Protein AF-A0A7W9DK40-F1 (afdb_monomer_lite)

Foldseek 3Di:
DWDDKAAAAPVPPDDFFDFDFQQPQPLAWDDPPPDTHHPDPVSVVSSVVDAGDGHDHHQKIFTWRFQDADPVRDGSGTGTPGGIGNDQLVVLCVQQVVQPDDPNDRDHSVRSCCVHVPPDDDPPDDD

pLDDT: mean 72.58, std 15.1, range [31.12, 92.88]

Radius of gyration: 16.76 Å; chains: 1; bounding box: 41×34×49 Å

Secondary structure (DSSP, 8-state):
----EEEE-SSS-S-TTS---TTS-S---EE-SS-EE-S-HHHHHHHHH----PPPS-SEEEEEEE--B-TTS-B--EEE-S--BSSHHHHHHHHHHTT-EETTEE--HHHHHHHHTT----TT---

Structure (mmCIF, N/CA/C/O backbone):
data_AF-A0A7W9DK40-F1
#
_entry.id   AF-A0A7W9DK40-F1
#
loop_
_atom_site.group_PDB
_atom_site.id
_atom_site.type_symbol
_atom_site.label_atom_id
_atom_site.label_alt_id
_atom_site.label_comp_id
_atom_site.label_asym_id
_atom_site.label_entity_id
_atom_site.label_seq_id
_atom_site.pdbx_PDB_ins_code
_atom_site.Cartn_x
_atom_site.Cartn_y
_atom_site.Cartn_z
_atom_site.occupancy
_atom_site.B_iso_or_equiv
_atom_site.auth_seq_id
_atom_site.auth_comp_id
_atom_site.auth_asym_id
_atom_site.auth_atom_id
_atom_site.pdbx_PDB_model_num
ATOM 1 N N . MET A 1 1 ? 6.661 6.870 5.329 1.00 34.97 1 MET A N 1
ATOM 2 C CA . MET A 1 1 ? 5.698 7.968 5.581 1.00 34.97 1 MET A CA 1
ATOM 3 C C . MET A 1 1 ? 4.342 7.502 5.061 1.00 34.97 1 MET A C 1
ATOM 5 O O . MET A 1 1 ? 4.044 7.763 3.907 1.00 34.97 1 MET A O 1
ATOM 9 N N . ALA A 1 2 ? 3.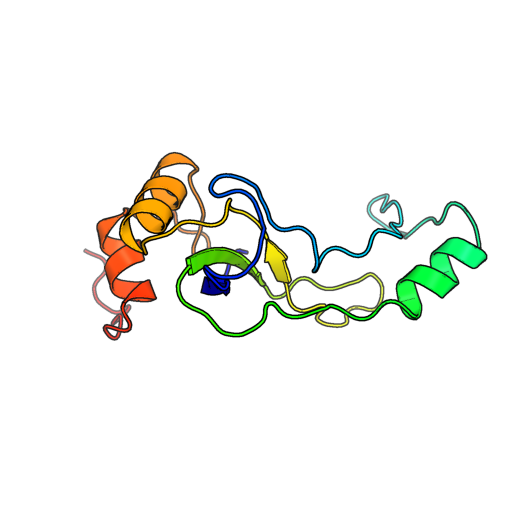505 6.811 5.840 1.00 35.19 2 ALA A N 1
ATOM 10 C CA . ALA A 1 2 ? 2.224 6.343 5.297 1.00 35.19 2 ALA A CA 1
ATOM 11 C C . ALA A 1 2 ? 1.151 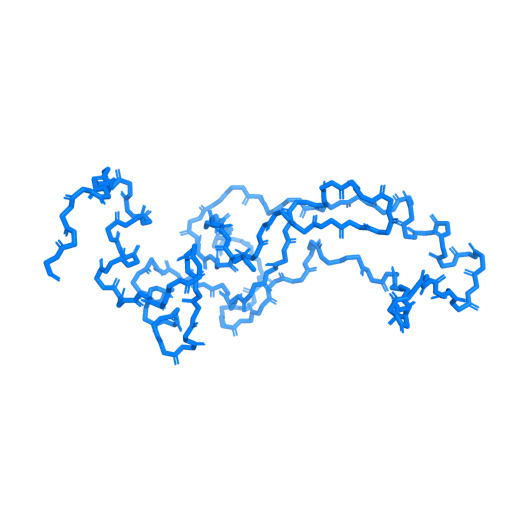7.436 5.413 1.00 35.19 2 ALA A C 1
ATOM 13 O O . ALA A 1 2 ? 0.921 7.959 6.504 1.00 35.19 2 ALA A O 1
ATOM 14 N N . ASN A 1 3 ? 0.495 7.814 4.308 1.00 49.59 3 ASN A N 1
ATOM 15 C CA . ASN A 1 3 ? -0.654 8.714 4.390 1.00 49.59 3 ASN A CA 1
ATOM 16 C C . ASN A 1 3 ? -1.823 8.212 3.518 1.00 49.59 3 ASN A C 1
ATOM 18 O O . ASN A 1 3 ? -1.660 7.837 2.373 1.00 49.59 3 ASN A O 1
ATOM 22 N N . PHE A 1 4 ? -3.033 8.316 4.057 1.00 57.00 4 PHE A N 1
ATOM 23 C CA . PHE A 1 4 ? -4.331 8.129 3.394 1.00 57.00 4 PHE A CA 1
ATOM 24 C C . PHE A 1 4 ? -4.818 6.703 3.068 1.00 57.00 4 PHE A C 1
ATOM 26 O O . PHE A 1 4 ? -4.097 5.759 2.766 1.00 57.00 4 PHE A O 1
ATOM 33 N N . LEU A 1 5 ? -6.143 6.600 3.190 1.00 53.00 5 LEU A N 1
ATOM 34 C CA . LEU A 1 5 ? -6.994 5.428 3.049 1.00 53.00 5 LEU A CA 1
ATOM 35 C C . LEU A 1 5 ? -7.610 5.418 1.651 1.00 53.00 5 LEU A C 1
ATOM 37 O O . LEU A 1 5 ? -8.298 6.377 1.289 1.00 53.00 5 LEU A O 1
ATOM 41 N N . PHE A 1 6 ? -7.459 4.319 0.917 1.00 56.53 6 PHE A N 1
ATOM 42 C CA . PHE A 1 6 ? -8.218 4.099 -0.311 1.00 56.53 6 PHE A CA 1
ATOM 43 C C . PHE A 1 6 ? -9.376 3.140 -0.051 1.00 56.53 6 PHE A C 1
ATOM 45 O O . PHE A 1 6 ? -9.251 2.140 0.660 1.00 56.53 6 PHE A O 1
ATOM 52 N N . LYS A 1 7 ? -10.531 3.474 -0.633 1.00 56.62 7 LYS A N 1
ATOM 53 C CA . LYS A 1 7 ? -11.684 2.580 -0.654 1.00 56.62 7 LYS A CA 1
ATOM 54 C C . LYS A 1 7 ? -11.513 1.580 -1.794 1.00 56.62 7 LYS A C 1
ATOM 56 O O . LYS A 1 7 ? -11.362 1.997 -2.939 1.00 56.62 7 LYS A O 1
ATOM 61 N N . VAL A 1 8 ? -11.547 0.289 -1.488 1.00 53.97 8 VAL A N 1
ATOM 62 C CA . VAL A 1 8 ? -11.430 -0.808 -2.463 1.00 53.97 8 VAL A CA 1
ATOM 63 C C . VAL A 1 8 ? -12.814 -1.433 -2.652 1.00 53.97 8 VAL A C 1
ATOM 65 O O . VAL A 1 8 ? -13.524 -1.580 -1.666 1.00 53.97 8 VAL A O 1
ATOM 68 N N . PRO A 1 9 ? -13.271 -1.801 -3.857 1.00 53.16 9 PRO A N 1
ATOM 69 C CA . PRO A 1 9 ? -14.615 -2.348 -4.011 1.00 53.16 9 PRO A CA 1
ATOM 70 C C . PRO A 1 9 ? -14.814 -3.698 -3.321 1.00 53.16 9 PRO A C 1
ATOM 72 O O . PRO A 1 9 ? -13.883 -4.485 -3.216 1.00 53.16 9 PRO A O 1
ATOM 75 N N . LEU A 1 10 ? -16.044 -3.980 -2.876 1.00 46.91 10 LEU A N 1
ATOM 76 C CA . LEU A 1 10 ? -16.441 -5.297 -2.351 1.00 46.91 10 LEU A CA 1
ATOM 77 C C . LEU A 1 10 ? -16.831 -6.279 -3.471 1.00 46.91 10 LEU A C 1
ATOM 79 O O . LEU A 1 10 ? -16.732 -7.487 -3.286 1.00 46.91 10 LEU A O 1
ATOM 83 N N . ASP A 1 11 ? -17.252 -5.777 -4.638 1.00 47.88 11 ASP A N 1
ATOM 84 C CA . ASP A 1 11 ? -17.441 -6.551 -5.876 1.00 47.88 11 ASP A CA 1
ATOM 85 C C . ASP A 1 11 ? -16.120 -6.787 -6.628 1.00 47.88 11 ASP A C 1
ATOM 87 O O . ASP A 1 11 ? -16.058 -7.555 -7.594 1.00 47.88 11 ASP A O 1
ATOM 91 N N . PHE A 1 12 ? -15.036 -6.183 -6.134 1.00 56.31 12 PHE A N 1
ATOM 92 C CA . PHE A 1 12 ? -13.685 -6.566 -6.480 1.00 56.31 12 PHE A CA 1
ATOM 93 C C . PHE A 1 12 ? -13.524 -8.029 -6.078 1.00 56.31 12 PHE A C 1
ATOM 95 O O . PHE A 1 12 ? -13.535 -8.371 -4.898 1.00 56.31 12 PHE A O 1
ATOM 102 N N . SER A 1 13 ? -13.425 -8.913 -7.071 1.00 56.62 13 SER A N 1
ATOM 103 C CA . SER A 1 13 ? -13.259 -10.357 -6.870 1.00 56.62 13 SER A CA 1
ATOM 104 C C . SER A 1 13 ? -11.844 -10.678 -6.372 1.00 56.62 13 SER A C 1
ATOM 106 O O . SER A 1 13 ? -11.131 -11.493 -6.954 1.00 56.62 13 SER A O 1
ATOM 108 N N . TRP A 1 14 ? -11.411 -9.992 -5.318 1.00 66.44 14 TRP A N 1
ATOM 109 C CA . TRP A 1 14 ? -10.144 -10.182 -4.647 1.00 66.44 14 TRP A CA 1
ATOM 110 C C . TRP A 1 14 ? -10.392 -10.745 -3.255 1.00 66.44 14 TRP A C 1
ATOM 112 O O . TRP A 1 14 ? -11.327 -10.319 -2.575 1.00 66.44 14 TRP A O 1
ATOM 122 N N . PRO A 1 15 ? -9.589 -11.718 -2.808 1.00 68.69 15 PRO A N 1
ATOM 123 C CA . PRO A 1 15 ? -9.835 -12.345 -1.523 1.00 68.69 15 PRO A CA 1
ATOM 124 C C . PRO A 1 15 ? -9.697 -11.332 -0.380 1.00 68.69 15 PRO A C 1
ATOM 126 O O . PRO A 1 15 ? -8.652 -10.695 -0.236 1.00 68.69 15 PRO A O 1
ATOM 129 N N . ILE A 1 16 ? -10.732 -11.228 0.458 1.00 72.38 16 ILE A N 1
ATOM 130 C CA . ILE A 1 16 ? -10.649 -10.510 1.736 1.00 72.38 16 ILE A CA 1
ATOM 131 C C . ILE A 1 16 ? -9.472 -11.070 2.539 1.00 72.38 16 ILE A C 1
ATOM 133 O O . ILE A 1 16 ? -9.245 -12.283 2.568 1.00 72.38 16 ILE A O 1
ATOM 137 N N . GLY A 1 17 ? -8.701 -10.180 3.161 1.00 72.06 17 GLY A N 1
ATOM 138 C CA . GLY A 1 17 ? -7.489 -10.568 3.880 1.00 72.06 17 GLY A CA 1
ATOM 139 C C . GLY A 1 17 ? -6.256 -10.775 2.992 1.00 72.06 17 GLY A C 1
ATOM 140 O O . GLY A 1 17 ? -5.212 -11.164 3.510 1.00 72.06 17 GLY A O 1
ATOM 141 N N . LYS A 1 18 ? -6.321 -10.472 1.687 1.00 78.00 18 LYS A N 1
ATOM 142 C CA . LYS A 1 18 ? -5.132 -10.339 0.830 1.00 78.00 18 LYS A CA 1
ATOM 143 C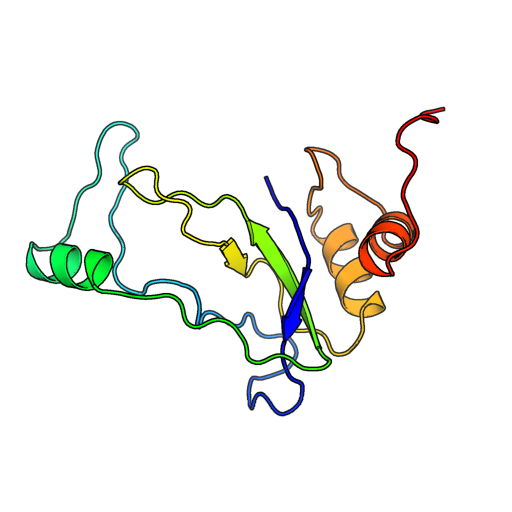 C . LYS A 1 18 ? -4.845 -8.885 0.474 1.00 78.00 18 LYS A C 1
ATOM 145 O O . LYS A 1 18 ? -5.763 -8.085 0.298 1.00 78.00 18 LYS A O 1
ATOM 150 N N . ILE A 1 19 ? -3.558 -8.573 0.332 1.00 78.12 19 ILE A N 1
ATOM 151 C CA . ILE A 1 19 ? -3.083 -7.301 -0.219 1.00 78.12 19 ILE A CA 1
ATOM 152 C C . ILE A 1 19 ? -3.468 -7.270 -1.694 1.00 78.12 19 ILE A C 1
ATOM 154 O O . ILE A 1 19 ? -3.270 -8.254 -2.409 1.00 78.12 19 ILE A O 1
ATOM 158 N N . TRP A 1 20 ? -4.083 -6.180 -2.141 1.00 75.06 20 TRP A N 1
ATOM 159 C CA . TRP A 1 20 ? -4.292 -5.952 -3.563 1.00 75.06 20 TRP A CA 1
ATOM 160 C C . TRP A 1 20 ? -3.101 -5.194 -4.144 1.00 75.06 20 TRP A C 1
ATOM 162 O O . TRP A 1 20 ? -2.892 -4.037 -3.806 1.00 75.06 20 TRP A O 1
ATOM 172 N N . GLU A 1 21 ? -2.346 -5.851 -5.024 1.00 69.38 21 GLU A N 1
ATOM 173 C CA . GLU A 1 21 ? -1.097 -5.339 -5.608 1.00 69.38 21 GLU A CA 1
ATOM 174 C C . GLU A 1 21 ? -1.290 -4.670 -6.977 1.00 69.38 21 GLU A C 1
ATOM 176 O O . GLU A 1 21 ? -0.313 -4.313 -7.619 1.00 69.38 21 GLU A O 1
ATOM 181 N N . GLY A 1 22 ? -2.525 -4.490 -7.469 1.00 64.75 22 GLY A N 1
ATOM 182 C CA . GLY A 1 22 ? -2.779 -3.998 -8.839 1.00 64.75 22 GLY A CA 1
ATOM 183 C C . GLY A 1 22 ? -2.240 -2.592 -9.149 1.00 64.75 22 GLY A C 1
ATOM 184 O O . GLY A 1 22 ? -2.295 -2.154 -10.297 1.00 64.75 22 GLY A O 1
ATOM 185 N N . HIS A 1 23 ? -1.706 -1.912 -8.136 1.00 69.25 23 HIS A N 1
ATOM 186 C CA . HIS A 1 23 ? -1.034 -0.619 -8.206 1.00 69.25 23 HIS A CA 1
ATOM 187 C C . HIS A 1 23 ? 0.500 -0.711 -8.064 1.00 69.25 23 HIS A C 1
ATOM 189 O O . HIS A 1 23 ? 1.191 0.301 -8.082 1.00 69.25 23 HIS A O 1
ATOM 195 N N . ILE A 1 24 ? 1.065 -1.911 -7.932 1.00 72.50 24 ILE A N 1
ATOM 196 C CA . ILE A 1 24 ? 2.512 -2.138 -7.892 1.00 72.50 24 ILE A CA 1
ATOM 197 C C . ILE A 1 24 ? 2.992 -2.395 -9.325 1.00 72.50 24 ILE A C 1
ATOM 199 O O . ILE A 1 24 ? 2.445 -3.254 -10.021 1.00 72.50 24 ILE A O 1
ATOM 203 N N . CYS A 1 25 ? 4.012 -1.660 -9.784 1.00 77.94 25 CYS A N 1
ATOM 204 C CA . CYS A 1 25 ? 4.639 -1.971 -11.070 1.00 77.94 25 CYS A CA 1
ATOM 205 C C . CYS A 1 25 ? 5.422 -3.277 -10.924 1.00 77.94 25 CYS A C 1
ATOM 207 O O . CYS A 1 25 ? 6.284 -3.376 -10.049 1.00 77.94 25 CYS A O 1
ATOM 209 N N . PRO A 1 26 ? 5.165 -4.277 -11.784 1.00 82.00 26 PRO A N 1
ATOM 210 C CA . PRO A 1 26 ? 5.878 -5.548 -11.731 1.00 82.00 26 PRO A CA 1
ATOM 211 C C . PRO A 1 26 ? 7.312 -5.445 -12.274 1.00 82.00 26 PRO A C 1
ATOM 213 O O . PRO A 1 26 ? 8.083 -6.392 -12.156 1.00 82.00 26 PRO A O 1
ATOM 216 N N . TYR A 1 27 ? 7.669 -4.322 -12.901 1.00 85.06 27 TYR A N 1
ATOM 217 C CA . TYR A 1 27 ? 8.979 -4.078 -13.492 1.00 85.06 27 TYR A CA 1
ATOM 218 C C . TYR A 1 27 ? 9.814 -3.264 -12.508 1.00 85.06 27 TYR A C 1
ATOM 220 O O . TYR A 1 27 ? 9.669 -2.050 -12.432 1.00 85.06 27 TYR A O 1
ATOM 228 N N . THR A 1 28 ? 10.660 -3.913 -11.717 1.00 82.25 28 THR A N 1
ATOM 229 C CA . THR A 1 28 ? 11.425 -3.244 -10.655 1.00 82.25 28 THR A CA 1
ATOM 230 C C . THR A 1 28 ? 12.872 -2.987 -11.058 1.00 82.25 28 THR A C 1
ATOM 232 O O . THR A 1 28 ? 13.466 -3.747 -11.822 1.00 82.25 28 THR A O 1
ATOM 235 N N . CYS A 1 29 ? 13.457 -1.943 -10.483 1.00 83.56 29 CYS A N 1
ATOM 236 C CA . CYS A 1 29 ? 14.897 -1.713 -10.452 1.00 83.56 29 CYS A CA 1
ATOM 237 C C . CYS A 1 29 ? 15.450 -1.977 -9.051 1.00 83.56 29 CYS A C 1
ATOM 239 O O . CYS A 1 29 ? 14.750 -1.805 -8.054 1.00 83.56 29 CYS A O 1
ATOM 241 N N . GLU A 1 30 ? 16.724 -2.333 -8.968 1.00 84.00 30 GLU A N 1
ATOM 242 C CA . GLU A 1 30 ? 17.457 -2.374 -7.704 1.00 84.00 30 GLU A CA 1
ATOM 243 C C . GLU A 1 30 ? 18.057 -0.992 -7.426 1.00 84.00 30 GLU A C 1
ATOM 245 O O . GLU A 1 30 ? 18.560 -0.344 -8.343 1.00 84.00 30 GLU A O 1
ATOM 250 N N . PHE A 1 31 ? 18.006 -0.531 -6.174 1.00 80.31 31 PHE A N 1
ATOM 251 C CA . PHE A 1 31 ? 18.645 0.714 -5.745 1.00 80.31 31 PHE A CA 1
ATOM 252 C C . PHE A 1 31 ? 19.751 0.404 -4.740 1.00 80.31 31 PHE A C 1
ATOM 254 O O . PHE A 1 31 ? 19.491 -0.183 -3.690 1.00 80.31 31 PHE A O 1
ATOM 261 N N . ASP A 1 32 ? 20.982 0.806 -5.047 1.00 82.12 32 ASP A N 1
ATOM 262 C CA . ASP A 1 32 ? 22.155 0.558 -4.196 1.00 82.12 32 ASP A CA 1
ATOM 263 C C . ASP A 1 32 ? 22.450 1.694 -3.197 1.00 82.12 32 ASP A C 1
ATOM 265 O O . ASP A 1 32 ? 23.419 1.621 -2.440 1.00 82.12 32 ASP A O 1
ATOM 269 N N . GLY A 1 33 ? 21.613 2.736 -3.171 1.00 76.81 33 GLY A N 1
ATOM 270 C CA . GLY A 1 33 ? 21.823 3.952 -2.381 1.00 76.81 33 GLY A CA 1
ATOM 271 C C . GLY A 1 33 ? 22.264 5.158 -3.213 1.00 76.81 33 GLY A C 1
ATOM 272 O O . GLY A 1 33 ? 22.080 6.293 -2.775 1.00 76.81 33 GLY A O 1
ATOM 273 N N . GLU A 1 34 ? 22.789 4.939 -4.420 1.00 77.62 34 GLU A N 1
ATOM 274 C CA . GLU A 1 34 ? 23.244 6.003 -5.321 1.00 77.62 34 GLU A CA 1
ATOM 275 C C . GLU A 1 34 ? 22.625 5.907 -6.719 1.00 77.62 34 GLU A C 1
ATOM 277 O O . GLU A 1 34 ? 22.453 6.931 -7.389 1.00 77.62 34 GLU A O 1
ATOM 282 N N . ARG A 1 35 ? 22.323 4.696 -7.198 1.00 80.06 35 ARG A N 1
ATOM 283 C CA . ARG A 1 35 ? 21.886 4.438 -8.573 1.00 80.06 35 ARG A CA 1
ATOM 284 C C . ARG A 1 35 ? 20.829 3.347 -8.639 1.00 80.06 35 ARG A C 1
ATOM 286 O O . ARG A 1 35 ? 20.811 2.418 -7.840 1.00 80.06 35 ARG A O 1
ATOM 293 N N . TYR A 1 36 ? 19.994 3.459 -9.668 1.00 82.00 36 TYR A N 1
ATOM 294 C CA . TYR A 1 36 ? 19.040 2.427 -10.049 1.00 82.00 36 TYR A CA 1
ATOM 295 C C . TYR A 1 36 ? 19.639 1.523 -11.130 1.00 82.00 36 TYR A C 1
ATOM 297 O O . TYR A 1 36 ? 20.039 2.003 -12.198 1.00 82.00 36 TYR A O 1
ATOM 305 N N . SER A 1 37 ? 19.694 0.220 -10.866 1.00 87.62 37 SER A N 1
ATOM 306 C CA . SER A 1 37 ? 20.092 -0.818 -11.818 1.00 87.62 37 SER A CA 1
ATOM 307 C C . SER A 1 37 ? 18.888 -1.618 -12.305 1.00 87.62 37 SER A C 1
ATOM 309 O O . SER A 1 37 ? 17.995 -1.972 -11.539 1.00 87.62 37 SER A O 1
ATOM 311 N N . TRP A 1 38 ? 18.885 -1.911 -13.604 1.00 90.00 38 TRP A N 1
ATOM 312 C CA . TRP A 1 38 ? 17.817 -2.626 -14.298 1.00 90.00 38 TRP A CA 1
ATOM 313 C C . TRP A 1 38 ? 18.363 -3.936 -14.858 1.00 90.00 38 TRP A C 1
ATOM 315 O O . TRP A 1 38 ? 19.493 -3.961 -15.347 1.00 90.00 38 TRP A O 1
ATOM 325 N N . GLU A 1 39 ? 17.557 -5.000 -14.836 1.00 91.50 39 GLU A N 1
ATOM 326 C CA . GLU A 1 39 ? 17.938 -6.289 -15.433 1.00 91.50 39 GLU A CA 1
ATOM 327 C C . GLU A 1 39 ? 18.187 -6.161 -16.946 1.00 91.50 39 GLU A C 1
ATOM 329 O O . GLU A 1 39 ? 19.106 -6.770 -17.493 1.00 91.50 39 GLU A O 1
ATOM 334 N N . SER A 1 40 ? 17.389 -5.333 -17.627 1.00 92.00 40 SER A N 1
ATOM 335 C CA . SER A 1 40 ? 17.538 -5.038 -19.050 1.00 92.00 40 SER A CA 1
ATOM 336 C C . SER A 1 40 ? 16.922 -3.686 -19.423 1.00 92.00 40 SER A C 1
ATOM 338 O O . SER A 1 40 ? 16.087 -3.138 -18.696 1.00 92.00 40 SER A O 1
ATOM 340 N N . ASP A 1 41 ? 17.296 -3.165 -20.596 1.00 91.94 41 ASP A N 1
ATOM 341 C CA . ASP A 1 41 ? 16.677 -1.961 -21.164 1.00 91.94 41 ASP A CA 1
ATOM 342 C C . ASP A 1 41 ? 15.174 -2.155 -21.433 1.00 91.94 41 ASP A C 1
ATOM 344 O O . ASP A 1 41 ? 14.401 -1.206 -21.322 1.00 91.94 41 ASP A O 1
ATOM 348 N N . GLU A 1 42 ? 14.740 -3.380 -21.742 1.00 92.88 42 GLU A N 1
ATOM 349 C CA . GLU A 1 42 ? 13.326 -3.707 -21.952 1.00 92.88 42 GLU A CA 1
ATOM 350 C C . GLU A 1 42 ? 12.516 -3.549 -20.659 1.00 92.88 42 GLU A C 1
ATOM 352 O O . GLU A 1 42 ? 11.480 -2.887 -20.668 1.00 92.88 42 GLU A O 1
ATOM 357 N N . ILE A 1 43 ? 13.013 -4.072 -19.532 1.00 88.50 43 ILE A N 1
ATOM 358 C CA . ILE A 1 43 ? 12.356 -3.922 -18.222 1.00 88.50 43 ILE A CA 1
ATOM 359 C C . ILE A 1 43 ? 12.276 -2.449 -17.826 1.00 88.50 43 ILE A C 1
ATOM 361 O O . ILE A 1 43 ? 11.233 -1.992 -17.362 1.00 88.50 43 ILE A O 1
ATOM 365 N N . LYS A 1 44 ? 13.338 -1.681 -18.082 1.00 89.12 44 LYS A N 1
ATOM 366 C CA . LYS A 1 44 ? 13.348 -0.233 -17.859 1.00 89.12 44 LYS A CA 1
ATOM 367 C C . LYS A 1 44 ? 12.281 0.486 -18.692 1.00 89.12 44 LYS A C 1
ATOM 369 O O . LYS A 1 44 ? 11.564 1.341 -18.178 1.00 89.12 44 LYS A O 1
ATOM 374 N N . MET A 1 45 ? 12.142 0.137 -19.972 1.00 89.00 45 MET A N 1
ATOM 375 C CA . MET A 1 45 ? 11.100 0.708 -20.834 1.00 89.00 45 MET A CA 1
ATOM 376 C C . MET A 1 45 ? 9.694 0.324 -20.366 1.00 89.00 45 MET A C 1
ATOM 378 O O . MET A 1 45 ? 8.811 1.179 -20.340 1.00 89.00 45 MET A O 1
ATOM 382 N N . LEU A 1 46 ? 9.486 -0.936 -19.977 1.00 89.19 46 LEU A N 1
ATOM 383 C CA . LEU A 1 46 ? 8.209 -1.420 -19.457 1.00 89.19 46 LEU A CA 1
ATOM 384 C C . LEU A 1 46 ? 7.838 -0.744 -18.133 1.00 89.19 46 LEU A C 1
ATOM 386 O O . LEU A 1 46 ? 6.677 -0.387 -17.961 1.00 89.19 46 LEU A O 1
ATOM 390 N N . HIS A 1 47 ? 8.807 -0.495 -17.247 1.00 86.75 47 HIS A N 1
ATOM 391 C CA . HIS A 1 47 ? 8.599 0.278 -16.024 1.00 86.75 47 HIS A CA 1
ATOM 392 C C . HIS A 1 47 ? 8.102 1.691 -16.333 1.00 86.75 47 HIS A C 1
ATOM 394 O O . HIS A 1 47 ? 7.060 2.100 -15.830 1.00 86.75 47 HIS A O 1
ATOM 400 N N . TYR A 1 48 ? 8.793 2.423 -17.212 1.00 84.19 48 TYR A N 1
ATOM 401 C CA . TYR A 1 48 ? 8.397 3.795 -17.544 1.00 84.19 48 TYR A CA 1
ATOM 402 C C . TYR A 1 48 ? 7.090 3.895 -18.334 1.00 84.19 48 TYR A C 1
ATOM 404 O O . TYR A 1 48 ? 6.439 4.938 -18.294 1.00 84.19 48 TYR A O 1
ATOM 412 N N . ALA A 1 49 ? 6.713 2.844 -19.065 1.00 86.88 49 ALA A N 1
ATOM 413 C CA . ALA A 1 49 ? 5.444 2.770 -19.782 1.00 86.88 49 ALA A CA 1
ATOM 414 C C . ALA A 1 49 ? 4.282 2.274 -18.904 1.00 86.88 49 ALA A C 1
ATOM 416 O O . ALA A 1 49 ? 3.118 2.400 -19.296 1.00 86.88 49 ALA A O 1
ATOM 417 N N . TRP A 1 50 ? 4.572 1.686 -17.742 1.00 84.25 50 TRP A N 1
ATOM 418 C CA . TRP A 1 50 ? 3.552 1.175 -16.841 1.00 84.25 50 TRP A CA 1
ATOM 419 C C . TRP A 1 50 ? 2.770 2.333 -16.218 1.00 84.25 50 TRP A C 1
ATOM 421 O O . TRP A 1 50 ? 3.324 3.364 -15.844 1.00 84.25 50 TRP A O 1
ATOM 431 N N . THR A 1 51 ? 1.453 2.173 -16.127 1.00 76.38 51 THR A N 1
ATOM 432 C CA . THR A 1 51 ? 0.562 3.171 -15.532 1.00 76.38 51 THR A CA 1
ATOM 433 C C . THR A 1 51 ? -0.235 2.516 -14.411 1.00 76.38 51 THR A C 1
ATOM 435 O O . THR A 1 51 ? -0.811 1.447 -14.646 1.00 76.38 51 THR A O 1
ATOM 438 N N . PRO A 1 52 ? -0.319 3.141 -13.223 1.00 72.00 52 PRO A N 1
ATOM 439 C CA . PRO A 1 52 ? -1.061 2.570 -12.116 1.00 72.00 52 PRO A CA 1
ATOM 440 C C . PRO A 1 52 ? -2.539 2.458 -12.427 1.00 72.00 52 PRO A C 1
ATOM 442 O O . PRO A 1 52 ? -3.189 3.399 -12.889 1.00 72.00 52 PRO A O 1
ATOM 445 N N . VAL A 1 53 ? -3.083 1.285 -12.120 1.00 72.69 53 VAL A N 1
ATOM 446 C CA . VAL A 1 53 ? -4.521 1.078 -12.100 1.00 72.69 53 VAL A CA 1
ATOM 447 C C . VAL A 1 53 ? -4.999 1.476 -10.712 1.00 72.69 53 VAL A C 1
ATOM 449 O O . VAL A 1 53 ? -4.640 0.861 -9.710 1.00 72.69 53 VAL A O 1
ATOM 452 N N . ASN A 1 54 ? -5.793 2.542 -10.643 1.00 64.62 54 ASN A N 1
ATOM 453 C CA . ASN A 1 54 ? -6.477 2.895 -9.406 1.00 64.62 54 ASN A CA 1
ATOM 454 C C . ASN A 1 54 ? -7.560 1.853 -9.100 1.00 64.62 54 ASN A C 1
ATOM 456 O O . ASN A 1 54 ? -8.198 1.349 -10.033 1.00 64.62 54 ASN A O 1
ATOM 460 N N . PRO A 1 55 ? -7.806 1.542 -7.815 1.00 63.38 55 PRO A N 1
ATOM 461 C CA . PRO A 1 55 ? -8.942 0.709 -7.467 1.00 63.38 55 PRO A CA 1
ATOM 462 C C . PRO A 1 55 ? -10.208 1.419 -7.947 1.00 63.38 55 PRO A C 1
ATOM 464 O O . PRO A 1 55 ? -10.321 2.646 -7.864 1.00 63.38 55 PRO A O 1
ATOM 467 N N . SER A 1 56 ? -11.172 0.657 -8.467 1.00 58.16 56 SER A N 1
ATOM 468 C CA . SER A 1 56 ? -12.499 1.231 -8.707 1.00 58.16 56 SER A CA 1
ATOM 469 C C . SER A 1 56 ? -13.066 1.752 -7.374 1.00 58.16 56 SER A C 1
ATOM 471 O O . SER A 1 56 ? -12.744 1.203 -6.320 1.00 58.16 56 SER A O 1
ATOM 473 N N . PRO A 1 57 ? -13.884 2.813 -7.358 1.00 53.56 57 PRO A N 1
ATOM 474 C CA . PRO A 1 57 ? -14.510 3.255 -6.118 1.00 53.56 57 PRO A CA 1
ATOM 475 C C . PRO A 1 57 ? -15.485 2.182 -5.607 1.00 53.56 57 PRO A C 1
ATOM 477 O O . PRO A 1 57 ? -16.384 1.775 -6.338 1.00 53.56 57 PRO A O 1
ATOM 480 N N . GLY A 1 58 ? -15.342 1.754 -4.348 1.00 58.34 58 GLY A N 1
ATOM 481 C CA . GLY A 1 58 ? -16.331 0.896 -3.684 1.00 58.34 58 GLY A CA 1
ATOM 482 C C . GLY A 1 58 ? -16.268 0.939 -2.150 1.00 58.34 58 GLY A C 1
ATOM 483 O O . GLY A 1 58 ? -15.964 1.995 -1.599 1.00 58.34 58 GLY A O 1
ATOM 484 N N . GLU A 1 59 ? -16.650 -0.141 -1.456 1.00 65.81 59 GLU A N 1
ATOM 485 C CA . GLU A 1 59 ? -17.027 -0.095 -0.022 1.00 65.81 59 GLU A CA 1
ATOM 486 C C . GLU A 1 59 ? -16.014 -0.676 0.986 1.00 65.81 59 GLU A C 1
ATOM 488 O O . GLU A 1 59 ? -16.150 -0.429 2.181 1.00 65.81 59 GLU A O 1
ATOM 493 N N . GLY A 1 60 ? -15.009 -1.427 0.544 1.00 74.56 60 GLY A N 1
ATOM 494 C CA . GLY A 1 60 ? -13.922 -1.953 1.374 1.00 74.56 60 GLY A CA 1
ATOM 495 C C . GLY A 1 60 ? -12.824 -0.926 1.671 1.00 74.56 60 GLY A C 1
ATOM 496 O O . GLY A 1 60 ? -12.793 0.170 1.110 1.00 74.56 60 GLY A O 1
ATOM 497 N N . PHE A 1 61 ? -11.901 -1.286 2.562 1.00 77.88 61 PHE A N 1
ATOM 498 C CA . PHE A 1 61 ? -10.905 -0.389 3.152 1.00 77.88 61 PHE A CA 1
ATOM 499 C C . PHE A 1 61 ? -9.499 -0.984 3.056 1.00 77.88 61 PHE A C 1
ATOM 501 O O . PHE A 1 61 ? -9.298 -2.149 3.393 1.00 77.88 61 PHE A O 1
ATOM 508 N N . GLN A 1 62 ? -8.519 -0.184 2.636 1.00 81.12 62 GLN A N 1
ATOM 509 C CA . GLN A 1 62 ? -7.109 -0.578 2.597 1.00 81.12 62 GLN A CA 1
ATOM 510 C C . GLN A 1 62 ? -6.218 0.612 2.978 1.00 81.12 62 GLN A C 1
ATOM 512 O O . GLN A 1 62 ? -6.452 1.730 2.510 1.00 81.12 62 GLN A O 1
ATOM 517 N N . ALA A 1 63 ? -5.200 0.387 3.813 1.00 78.75 63 ALA A N 1
ATOM 518 C CA . ALA A 1 63 ? -4.168 1.379 4.114 1.00 78.75 63 ALA A CA 1
ATOM 519 C C . ALA A 1 63 ? -3.078 1.373 3.043 1.00 78.75 63 ALA A C 1
ATOM 521 O O . ALA A 1 63 ? -2.678 0.314 2.552 1.00 78.75 63 ALA A O 1
ATOM 522 N N . TRP A 1 64 ? -2.636 2.575 2.685 1.00 77.75 64 TRP A N 1
ATOM 523 C CA . TRP A 1 64 ? -1.636 2.801 1.656 1.00 77.75 64 TRP A CA 1
ATOM 524 C C . TRP A 1 64 ? -0.549 3.733 2.184 1.00 77.75 64 TRP A C 1
ATOM 526 O O . TRP A 1 64 ? -0.821 4.695 2.906 1.00 77.75 64 TRP A O 1
ATOM 536 N N . GLU A 1 65 ? 0.691 3.466 1.799 1.00 74.44 65 GLU A N 1
ATOM 537 C CA . GLU A 1 65 ? 1.719 4.493 1.784 1.00 74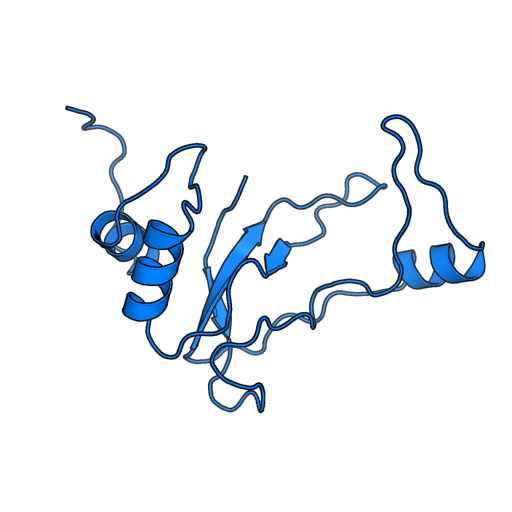.44 65 GLU A CA 1
ATOM 538 C C . GLU A 1 65 ? 1.461 5.402 0.581 1.00 74.44 65 GLU A C 1
ATOM 540 O O . GLU A 1 65 ? 1.154 4.908 -0.493 1.00 74.44 65 GLU A O 1
ATOM 545 N N . ILE A 1 66 ? 1.559 6.722 0.734 1.00 68.56 66 ILE A N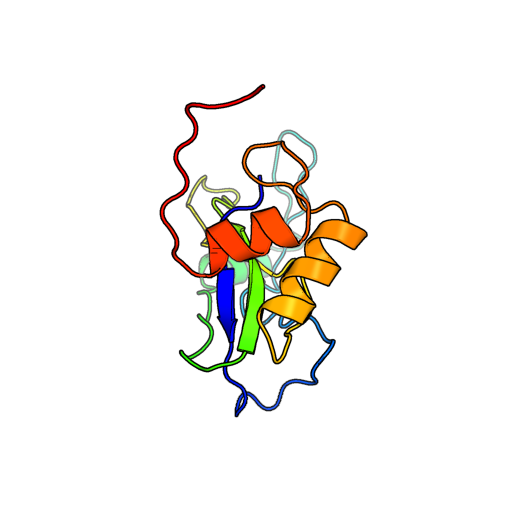 1
ATOM 546 C CA . ILE A 1 66 ? 1.489 7.658 -0.402 1.00 68.56 66 ILE A CA 1
ATOM 547 C C . ILE A 1 66 ? 2.739 8.514 -0.427 1.00 68.56 66 ILE A C 1
ATOM 549 O O . ILE A 1 66 ? 3.532 8.486 0.513 1.00 68.56 66 ILE A O 1
ATOM 553 N N . ASN A 1 67 ? 2.846 9.376 -1.440 1.00 65.88 67 ASN A N 1
ATOM 554 C CA . ASN A 1 67 ? 4.064 10.149 -1.685 1.00 65.88 67 ASN A CA 1
ATOM 555 C C . ASN A 1 67 ? 5.246 9.199 -1.869 1.00 65.88 67 ASN A C 1
ATOM 557 O O . ASN A 1 67 ? 6.364 9.451 -1.428 1.00 65.88 67 ASN A O 1
ATOM 561 N N . VAL A 1 68 ? 4.940 8.081 -2.514 1.00 67.81 68 VAL A N 1
ATOM 562 C CA . VAL A 1 68 ? 5.915 7.183 -3.084 1.00 67.81 68 VAL A CA 1
ATOM 563 C C . VAL A 1 68 ? 6.429 7.871 -4.333 1.00 67.81 68 VAL A C 1
ATOM 565 O O . VAL A 1 68 ? 5.639 8.243 -5.199 1.00 67.81 68 VAL A O 1
ATOM 568 N N . PHE A 1 69 ? 7.739 8.050 -4.416 1.00 71.94 69 PHE A N 1
ATOM 569 C CA . PHE A 1 69 ? 8.385 8.606 -5.594 1.00 71.94 69 PHE A CA 1
ATOM 570 C C . PHE A 1 69 ? 9.152 7.505 -6.313 1.00 71.94 69 PHE A C 1
ATOM 572 O O . PHE A 1 69 ? 9.749 6.643 -5.665 1.00 71.94 69 PHE A O 1
ATOM 579 N N . ASP A 1 70 ? 9.114 7.526 -7.638 1.00 71.44 70 ASP A N 1
ATOM 580 C CA . ASP A 1 70 ? 9.928 6.635 -8.457 1.00 71.44 70 ASP A CA 1
ATOM 581 C C . ASP A 1 70 ? 11.373 7.154 -8.611 1.00 71.44 70 ASP A C 1
ATOM 583 O O . ASP A 1 70 ? 11.769 8.176 -8.038 1.00 71.44 70 ASP A O 1
ATOM 587 N N . ASP A 1 71 ? 12.178 6.454 -9.412 1.00 71.75 71 ASP A N 1
ATOM 588 C CA . ASP A 1 71 ? 13.562 6.823 -9.723 1.00 71.75 71 ASP A CA 1
ATOM 589 C C . ASP A 1 71 ? 13.707 8.171 -10.446 1.00 71.75 71 ASP A C 1
ATOM 591 O O . ASP A 1 71 ? 14.798 8.749 -10.471 1.00 71.75 71 ASP A O 1
ATOM 595 N N . ARG A 1 72 ? 12.615 8.701 -11.003 1.00 72.44 72 ARG A N 1
ATOM 596 C CA . ARG A 1 72 ? 12.545 10.007 -11.670 1.00 72.44 72 ARG A CA 1
ATOM 597 C C . ARG A 1 72 ? 12.169 11.128 -10.700 1.00 72.44 72 ARG A C 1
ATOM 599 O O . ARG A 1 72 ? 12.215 12.298 -11.080 1.00 72.44 72 ARG A O 1
ATOM 606 N N . GLY A 1 73 ? 11.830 10.794 -9.453 1.00 72.69 73 GLY A N 1
ATOM 607 C CA . GLY A 1 73 ? 11.292 11.738 -8.479 1.00 72.69 73 GLY A CA 1
ATOM 608 C C . GLY A 1 73 ? 9.845 12.136 -8.780 1.00 72.69 73 GLY A C 1
ATOM 609 O O . GLY A 1 73 ? 9.379 13.160 -8.278 1.00 72.69 73 GLY A O 1
ATOM 610 N N . GLU A 1 74 ? 9.131 11.361 -9.599 1.00 70.94 74 GLU A N 1
ATOM 611 C CA . GLU A 1 74 ? 7.713 11.569 -9.872 1.00 70.94 74 GLU A CA 1
ATOM 612 C C . GLU A 1 74 ? 6.880 10.856 -8.806 1.00 70.94 74 GLU A C 1
ATOM 614 O O . GLU A 1 74 ? 7.179 9.729 -8.415 1.00 70.94 74 GLU A O 1
ATOM 619 N N . ASN A 1 75 ? 5.836 11.525 -8.303 1.00 66.12 75 ASN A N 1
ATOM 620 C CA . ASN A 1 75 ? 4.927 10.901 -7.347 1.00 66.12 75 ASN A CA 1
ATOM 621 C C . ASN A 1 75 ? 4.124 9.820 -8.070 1.00 66.12 75 ASN A C 1
ATOM 623 O O . ASN A 1 75 ? 3.301 10.103 -8.940 1.00 66.12 75 ASN A O 1
ATOM 627 N N . TYR A 1 76 ? 4.381 8.590 -7.669 1.00 64.69 76 TYR A N 1
ATOM 628 C CA . TYR A 1 76 ? 3.848 7.377 -8.247 1.00 64.69 76 TYR A CA 1
ATOM 629 C C . TYR A 1 76 ? 2.466 7.004 -7.667 1.00 64.69 76 TYR A C 1
ATOM 631 O O . TYR A 1 76 ? 1.832 6.052 -8.111 1.00 64.69 76 TYR A O 1
ATOM 639 N N . GLY A 1 77 ? 1.952 7.786 -6.710 1.00 65.81 77 GLY A N 1
ATOM 640 C CA . GLY A 1 77 ? 0.650 7.590 -6.074 1.00 65.81 77 GLY A CA 1
ATOM 641 C C . GLY A 1 77 ? 0.805 7.005 -4.675 1.00 65.81 77 GLY A C 1
ATOM 642 O O . GLY A 1 77 ? 0.788 7.758 -3.696 1.00 65.81 77 GLY A O 1
ATOM 643 N N . GLY A 1 78 ? 0.979 5.683 -4.573 1.00 70.94 78 GLY A N 1
ATOM 644 C CA . GLY A 1 78 ? 1.156 4.995 -3.293 1.00 70.94 78 GLY A CA 1
ATOM 645 C C . GLY A 1 78 ? 1.393 3.480 -3.371 1.00 70.94 78 GLY A C 1
ATOM 646 O O . GLY A 1 78 ? 1.265 2.895 -4.438 1.00 70.94 78 GLY A O 1
ATOM 647 N N . TYR A 1 79 ? 1.713 2.835 -2.243 1.00 74.12 79 TYR A N 1
ATOM 648 C CA . TYR A 1 79 ? 1.834 1.378 -2.115 1.00 74.12 79 TYR A CA 1
ATOM 649 C C . TYR A 1 79 ? 0.792 0.809 -1.146 1.00 74.12 79 TYR A C 1
ATOM 651 O O . TYR A 1 79 ? 0.583 1.376 -0.075 1.00 74.12 79 TYR A O 1
ATOM 659 N N . PRO A 1 80 ? 0.131 -0.308 -1.490 1.00 79.88 80 PRO A N 1
ATOM 660 C CA . PRO A 1 80 ? -0.797 -0.976 -0.590 1.00 79.88 80 PRO A CA 1
ATOM 661 C C . PRO A 1 80 ? -0.034 -1.636 0.567 1.00 79.88 80 PRO A C 1
ATOM 663 O O . PRO A 1 80 ? 0.732 -2.572 0.359 1.00 79.88 80 PRO A O 1
ATOM 666 N N . GLU A 1 81 ? -0.291 -1.187 1.792 1.00 80.69 81 GLU A N 1
ATOM 667 C CA . GLU A 1 81 ? 0.386 -1.680 3.003 1.00 80.69 81 GLU A CA 1
ATOM 668 C C . GLU A 1 81 ? -0.422 -2.771 3.710 1.00 80.69 81 GLU A C 1
ATOM 670 O O . GLU A 1 81 ? 0.130 -3.681 4.327 1.00 80.69 81 GLU A O 1
ATOM 675 N N . SER A 1 82 ? -1.753 -2.695 3.621 1.00 81.88 82 SER A N 1
ATOM 676 C CA . SER A 1 82 ? -2.642 -3.621 4.316 1.00 81.88 82 SER A CA 1
ATOM 677 C C . SER A 1 82 ? -3.396 -4.554 3.367 1.00 81.88 82 SER A C 1
ATOM 679 O O . SER A 1 82 ? -3.582 -4.257 2.180 1.00 81.88 82 SER A O 1
ATOM 681 N N . PRO A 1 83 ? -3.935 -5.665 3.895 1.00 85.12 83 PRO A N 1
ATOM 682 C CA . PRO A 1 83 ? -5.028 -6.376 3.254 1.00 85.12 83 PRO A CA 1
ATOM 683 C C . PRO A 1 83 ? -6.248 -5.482 3.015 1.00 85.12 83 PRO A C 1
ATOM 685 O O . PRO A 1 83 ? -6.405 -4.436 3.651 1.00 85.12 83 PRO A O 1
ATOM 688 N N . VAL A 1 84 ? -7.137 -5.926 2.127 1.00 84.38 84 VAL A N 1
ATOM 689 C CA . VAL A 1 84 ? -8.463 -5.320 1.969 1.00 84.38 84 VAL A CA 1
ATOM 690 C C . VAL A 1 84 ? -9.389 -5.813 3.082 1.00 84.38 84 VAL A C 1
ATOM 692 O O . VAL A 1 84 ? -9.557 -7.024 3.268 1.00 84.38 84 VAL A O 1
ATOM 695 N N . PHE A 1 85 ? -10.008 -4.868 3.787 1.00 84.00 85 PHE A N 1
ATOM 696 C CA . PHE A 1 85 ? -10.967 -5.101 4.863 1.00 84.00 85 PHE A CA 1
ATOM 697 C C . PHE A 1 85 ? -12.381 -4.700 4.458 1.00 84.00 85 PHE A C 1
ATOM 699 O O . PHE A 1 85 ? -12.586 -3.808 3.636 1.00 84.00 85 PHE A O 1
ATOM 706 N N . SER A 1 86 ? -13.367 -5.353 5.067 1.00 82.31 86 SER A N 1
ATOM 707 C CA . SER A 1 86 ? -14.781 -5.088 4.798 1.00 82.31 86 SER A CA 1
ATOM 708 C C . SER A 1 86 ? -15.319 -3.906 5.605 1.00 82.31 86 SER A C 1
ATOM 710 O O . SER A 1 86 ? -16.302 -3.280 5.215 1.00 82.31 86 SER A O 1
ATOM 712 N N . THR A 1 87 ? -14.657 -3.568 6.716 1.00 84.44 87 THR A N 1
ATOM 713 C CA . THR A 1 87 ? -15.034 -2.449 7.582 1.00 84.44 87 THR A CA 1
ATOM 714 C C . THR A 1 87 ? -13.839 -1.568 7.932 1.00 84.44 87 THR A C 1
ATOM 716 O O . THR A 1 87 ? -12.698 -2.024 8.009 1.00 84.44 87 THR A O 1
ATOM 719 N N . LEU A 1 88 ? -14.113 -0.291 8.217 1.00 83.25 88 LEU A N 1
ATOM 720 C CA . LEU A 1 88 ? -13.088 0.640 8.686 1.00 83.25 88 LEU A CA 1
ATOM 721 C C . LEU A 1 88 ? -12.483 0.199 10.030 1.00 83.25 88 LEU A C 1
ATOM 723 O O . LEU A 1 88 ? -11.298 0.392 10.272 1.00 83.25 88 LEU A O 1
ATOM 727 N N . THR A 1 89 ? -13.289 -0.423 10.891 1.00 87.94 89 THR A N 1
ATOM 728 C CA . THR A 1 89 ? -12.853 -0.909 12.205 1.00 87.94 89 THR A CA 1
ATOM 729 C C . THR A 1 89 ? -11.783 -1.987 12.096 1.00 87.94 89 THR A C 1
ATOM 731 O O . THR A 1 89 ? -10.783 -1.893 12.803 1.00 87.94 89 THR A O 1
ATOM 734 N N . GLU A 1 90 ? -11.963 -2.957 11.195 1.00 88.00 90 GLU A N 1
ATOM 735 C CA . GLU A 1 90 ? -10.971 -4.009 10.935 1.00 88.00 90 GLU A CA 1
ATOM 736 C C . GLU A 1 90 ? -9.642 -3.416 10.454 1.00 88.00 90 GLU A C 1
ATOM 738 O O . GLU A 1 90 ? -8.576 -3.823 10.913 1.00 88.00 90 GLU A O 1
ATOM 743 N N . LEU A 1 91 ? -9.697 -2.401 9.585 1.00 86.94 91 LEU A N 1
ATOM 744 C CA . LEU A 1 91 ? -8.492 -1.707 9.148 1.00 86.94 91 LEU A CA 1
ATOM 745 C C . LEU A 1 91 ? -7.798 -0.982 10.310 1.00 86.94 91 LEU A C 1
ATOM 747 O O . LEU A 1 91 ? -6.586 -1.089 10.458 1.00 86.94 91 LEU A O 1
ATOM 751 N N . CYS A 1 92 ? -8.540 -0.245 11.139 1.00 87.56 92 CYS A N 1
ATOM 752 C CA . CYS A 1 92 ? -7.955 0.492 12.260 1.00 87.56 92 CYS A CA 1
ATOM 753 C C . CYS A 1 92 ? -7.323 -0.437 13.308 1.00 87.5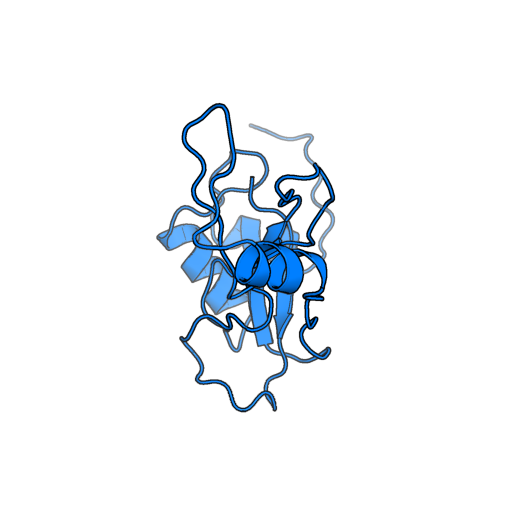6 92 CYS A C 1
ATOM 755 O O . CYS A 1 92 ? -6.264 -0.111 13.839 1.00 87.56 92 CYS A O 1
ATOM 757 N N . GLU A 1 93 ? -7.937 -1.594 13.574 1.00 89.81 93 GLU A N 1
ATOM 758 C CA . GLU A 1 93 ? -7.352 -2.648 14.416 1.00 89.81 93 GLU A CA 1
ATOM 759 C C . GLU A 1 93 ? -6.051 -3.184 13.819 1.00 89.81 93 GLU A C 1
ATOM 761 O O . GLU A 1 93 ? -5.059 -3.347 14.530 1.00 89.81 93 GLU A O 1
ATOM 766 N N . TRP A 1 94 ? -6.035 -3.423 12.506 1.00 89.25 94 TRP A N 1
ATOM 767 C CA . TRP A 1 94 ? -4.838 -3.882 11.817 1.00 89.25 94 TRP A CA 1
ATOM 768 C C . TRP A 1 94 ? -3.709 -2.849 11.891 1.00 89.25 94 TRP A C 1
ATOM 770 O O . TRP A 1 94 ? -2.578 -3.222 12.204 1.00 89.25 94 TRP A O 1
ATOM 780 N N . CYS A 1 95 ? -4.013 -1.566 11.669 1.00 85.94 95 CYS A N 1
ATOM 781 C CA . CYS A 1 95 ? -3.033 -0.482 11.721 1.00 85.94 95 CYS A CA 1
ATOM 782 C C . CYS A 1 95 ? -2.387 -0.336 13.105 1.00 85.94 95 CYS A C 1
ATOM 784 O O . CYS A 1 95 ? -1.170 -0.179 13.187 1.00 85.94 95 CYS A O 1
ATOM 786 N N . GLU A 1 96 ? -3.177 -0.405 14.181 1.00 87.94 96 GLU A N 1
ATOM 787 C CA . GLU A 1 96 ? -2.657 -0.370 15.554 1.00 87.94 96 GLU A CA 1
ATOM 788 C C . GLU A 1 96 ? -1.766 -1.585 15.840 1.00 87.94 96 GLU A C 1
ATOM 790 O O . GLU A 1 96 ? -0.644 -1.434 16.322 1.00 87.94 96 GLU A O 1
ATOM 795 N N . LEU A 1 97 ? -2.229 -2.788 15.483 1.00 88.50 97 LEU A N 1
ATOM 796 C CA . LEU A 1 97 ? -1.498 -4.031 15.731 1.00 88.50 97 LEU A CA 1
ATOM 797 C C . LEU A 1 97 ? -0.153 -4.092 14.990 1.00 88.50 97 LEU A C 1
ATOM 799 O O . LEU A 1 97 ? 0.816 -4.626 15.528 1.00 88.50 97 LEU A O 1
ATOM 803 N N . HIS A 1 98 ? -0.092 -3.564 13.766 1.00 85.06 98 HIS A N 1
ATOM 804 C CA . HIS A 1 98 ? 1.104 -3.605 12.915 1.00 85.06 98 HIS A CA 1
ATOM 805 C C . HIS A 1 98 ? 1.965 -2.341 13.031 1.00 85.06 98 HIS A C 1
ATOM 807 O O . HIS A 1 98 ? 2.982 -2.227 12.351 1.00 85.06 98 HIS A O 1
ATOM 813 N N . GLY A 1 99 ? 1.591 -1.403 13.908 1.00 83.12 99 GLY A N 1
ATOM 814 C CA . GLY A 1 99 ? 2.375 -0.201 14.171 1.00 83.12 99 GLY A CA 1
ATOM 815 C C . GLY A 1 99 ? 2.472 0.743 12.973 1.00 83.12 99 GLY A C 1
ATOM 816 O O . GLY A 1 99 ? 3.484 1.432 12.835 1.00 83.12 99 GLY A O 1
ATOM 817 N N . VAL A 1 100 ? 1.442 0.777 12.121 1.00 80.00 100 VAL A N 1
ATOM 818 C CA . VAL A 1 100 ? 1.355 1.707 10.988 1.00 80.00 100 VAL A CA 1
ATOM 819 C C . VAL A 1 100 ? 1.426 3.135 11.521 1.00 80.00 100 VAL A C 1
ATOM 821 O O . VAL A 1 100 ? 0.731 3.491 12.479 1.00 80.00 100 VAL A O 1
ATOM 824 N N . THR A 1 101 ? 2.275 3.958 10.909 1.00 74.62 101 THR A N 1
ATOM 825 C CA . THR A 1 101 ? 2.512 5.331 11.356 1.00 74.62 101 THR A CA 1
ATOM 826 C C . THR A 1 101 ? 1.747 6.342 10.514 1.00 74.62 101 THR A C 1
ATOM 828 O O . THR A 1 101 ? 1.581 6.186 9.308 1.00 74.62 101 THR A O 1
ATOM 831 N N . TYR A 1 102 ? 1.311 7.415 11.163 1.00 72.69 102 TYR A N 1
ATOM 832 C CA . TYR A 1 102 ? 0.781 8.619 10.537 1.00 72.69 102 TYR A CA 1
ATOM 833 C C . TYR A 1 102 ? 1.633 9.800 10.997 1.00 72.69 102 TYR A C 1
ATOM 835 O O . TYR A 1 102 ? 1.755 10.020 12.202 1.00 72.69 102 TYR A O 1
ATOM 843 N N . MET A 1 103 ? 2.242 10.541 10.063 1.00 69.25 103 MET A N 1
ATOM 844 C CA . MET A 1 103 ? 3.185 11.632 10.385 1.00 69.25 103 MET A CA 1
ATOM 845 C C . MET A 1 103 ? 4.224 11.215 11.448 1.00 69.25 103 MET A C 1
ATOM 847 O O . MET A 1 103 ? 4.390 11.874 12.473 1.00 69.25 103 MET A O 1
ATOM 851 N N . ASP A 1 104 ? 4.854 10.057 11.235 1.00 71.38 104 ASP A N 1
ATOM 852 C CA . ASP A 1 104 ? 5.876 9.461 12.113 1.00 71.38 104 ASP A CA 1
ATOM 853 C C . ASP A 1 104 ? 5.400 9.058 13.521 1.00 71.38 104 ASP A C 1
ATOM 855 O O . ASP A 1 104 ? 6.205 8.690 14.375 1.00 71.38 104 ASP A O 1
ATOM 859 N N . SER A 1 105 ? 4.088 9.059 13.766 1.00 77.00 105 SER A N 1
ATOM 860 C CA . SER A 1 105 ? 3.492 8.642 15.037 1.00 77.00 105 SER A CA 1
ATOM 861 C C . SER A 1 105 ? 2.662 7.374 14.872 1.00 77.00 105 SER A C 1
ATOM 863 O O . SER A 1 105 ? 1.834 7.276 13.967 1.00 77.00 105 SER A O 1
ATOM 865 N N . GLN A 1 106 ? 2.851 6.405 15.769 1.00 80.69 106 GLN A N 1
ATOM 866 C CA . GLN A 1 106 ? 1.919 5.286 15.905 1.00 80.69 106 GLN A CA 1
ATOM 867 C C . GLN A 1 106 ? 0.635 5.769 16.572 1.00 80.69 106 GLN A C 1
ATOM 869 O O . GLN A 1 106 ? 0.669 6.544 17.529 1.00 80.69 106 GLN A O 1
ATOM 874 N N . LEU A 1 107 ? -0.496 5.306 16.056 1.00 82.19 107 LEU A N 1
ATOM 875 C CA . LEU A 1 107 ? -1.819 5.729 16.489 1.00 82.19 107 LEU A CA 1
ATOM 876 C C . LEU A 1 107 ? -2.612 4.530 17.010 1.00 82.19 107 LEU A C 1
ATOM 878 O O . LEU A 1 107 ? -2.511 3.435 16.456 1.00 82.19 107 LEU A O 1
ATOM 882 N N . SER A 1 108 ? -3.437 4.752 18.038 1.00 86.50 108 SER A N 1
ATOM 883 C CA . SER A 1 108 ? -4.399 3.739 18.482 1.00 86.50 108 SER A CA 1
ATOM 884 C C . SER A 1 108 ? -5.513 3.560 17.452 1.00 86.50 108 SER A C 1
ATOM 886 O O . SER A 1 108 ? -5.764 4.448 16.623 1.00 86.50 108 SER A O 1
ATOM 888 N N . LYS A 1 109 ? -6.240 2.444 17.535 1.00 85.88 109 LYS A N 1
ATOM 889 C CA . LYS A 1 109 ? -7.432 2.194 16.719 1.00 85.88 109 LYS A CA 1
ATOM 890 C C . LYS A 1 109 ? -8.427 3.351 16.780 1.00 85.88 109 LYS A C 1
ATOM 892 O O . LYS A 1 109 ? -8.971 3.736 15.748 1.00 85.88 109 LYS A O 1
ATOM 897 N N . GLU A 1 110 ? -8.685 3.918 17.957 1.00 87.31 110 GLU A N 1
ATOM 898 C CA . GLU A 1 110 ? -9.632 5.029 18.127 1.00 87.31 110 GLU A CA 1
ATOM 899 C C . GLU A 1 110 ? -9.173 6.256 17.347 1.00 87.31 110 GLU A C 1
ATOM 901 O O . GLU A 1 110 ? -9.978 6.905 16.679 1.00 87.31 110 GLU A O 1
ATOM 906 N N . LYS A 1 111 ? -7.868 6.543 17.380 1.00 82.56 111 LYS A N 1
ATOM 907 C CA . LYS A 1 111 ? -7.294 7.681 16.669 1.00 82.56 111 LYS A CA 1
ATOM 908 C C . LYS A 1 111 ? -7.329 7.484 15.157 1.00 82.56 111 LYS A C 1
ATOM 910 O O . LYS A 1 111 ? -7.695 8.407 14.432 1.00 82.56 111 LYS A O 1
ATOM 915 N N . TRP A 1 112 ? -7.049 6.270 14.687 1.00 82.75 112 TRP A N 1
ATOM 916 C CA . TRP A 1 112 ? -7.250 5.893 13.289 1.00 82.75 112 TRP A CA 1
ATOM 917 C C . TRP A 1 112 ? -8.713 6.042 12.863 1.00 82.75 112 TRP A C 1
ATOM 919 O O . TRP A 1 112 ? -8.990 6.647 11.830 1.00 82.75 112 TRP A O 1
ATOM 929 N N . MET A 1 113 ? -9.659 5.564 13.674 1.00 84.19 113 MET A N 1
ATOM 930 C CA . MET A 1 113 ? -11.091 5.698 13.402 1.00 84.19 113 MET A CA 1
ATOM 931 C C . MET A 1 113 ? -11.516 7.166 13.317 1.00 84.19 113 MET A C 1
ATOM 933 O O . MET A 1 113 ? -12.301 7.516 12.440 1.00 84.19 113 MET A O 1
ATOM 937 N N . GLU A 1 114 ? -11.015 8.044 14.189 1.00 79.81 114 GLU A N 1
ATOM 938 C CA . GLU A 1 114 ? -11.302 9.485 14.139 1.00 79.81 114 GLU A CA 1
ATOM 939 C C . GLU A 1 114 ? -10.841 10.116 12.823 1.00 79.81 114 GLU A C 1
ATOM 941 O O . GLU A 1 114 ? -11.643 10.762 12.146 1.00 79.81 114 GLU A O 1
ATOM 946 N N . ILE A 1 115 ? -9.583 9.877 12.443 1.00 76.44 115 ILE A N 1
ATOM 947 C CA . ILE A 1 115 ? -8.972 10.426 11.225 1.00 76.44 115 ILE A CA 1
ATOM 948 C C . ILE A 1 115 ? -9.704 9.912 9.982 1.00 76.44 115 ILE A C 1
ATOM 950 O O . ILE A 1 115 ? -10.066 10.682 9.093 1.00 76.44 115 ILE A O 1
ATOM 954 N N . LEU A 1 116 ? -9.953 8.604 9.926 1.00 76.00 116 LEU A N 1
ATOM 955 C CA . LEU A 1 116 ? -10.461 7.937 8.732 1.00 76.00 116 LEU A CA 1
ATOM 956 C C . LEU A 1 116 ? -11.987 8.015 8.577 1.00 76.00 116 LEU A C 1
ATOM 958 O O . LEU A 1 116 ? -12.492 7.914 7.460 1.00 76.00 116 LEU A O 1
ATOM 962 N N . SER A 1 117 ? -12.735 8.238 9.662 1.00 73.19 117 SER A N 1
ATOM 963 C CA . SER A 1 117 ? -14.189 8.470 9.604 1.00 73.19 117 SER A CA 1
ATOM 964 C C . SER A 1 117 ? -14.571 9.892 9.168 1.00 73.19 117 SER A C 1
ATOM 966 O O . SER A 1 117 ? -15.758 10.186 9.026 1.00 73.19 117 SER A O 1
ATOM 968 N N . GLY A 1 118 ? -13.590 10.772 8.929 1.00 59.00 118 GLY A N 1
ATOM 969 C CA . GLY A 1 118 ? -13.811 12.137 8.447 1.00 59.00 118 GLY A CA 1
ATOM 970 C C . GLY A 1 118 ? -14.181 13.145 9.538 1.00 59.00 118 GLY A C 1
ATOM 971 O O . GLY A 1 118 ? -14.654 14.237 9.218 1.00 59.00 118 GLY A O 1
ATOM 972 N N . LYS A 1 119 ? -13.975 12.822 10.823 1.00 45.38 119 LYS A N 1
ATOM 973 C CA . LYS A 1 119 ? -14.065 13.832 11.885 1.00 45.38 119 LYS A CA 1
ATOM 974 C C . LYS A 1 119 ? -12.806 14.708 11.828 1.00 45.38 119 LYS A C 1
ATOM 976 O O . LYS A 1 119 ? -11.704 14.166 11.830 1.00 45.38 119 LYS A O 1
ATOM 981 N N . PRO A 1 120 ? -12.931 16.046 11.770 1.00 38.31 120 PRO A N 1
ATOM 982 C CA . PRO A 1 120 ? -11.768 16.919 11.688 1.00 38.31 120 PRO A CA 1
ATOM 983 C C . PRO A 1 120 ? -10.901 16.761 12.941 1.00 38.31 120 PRO A C 1
ATOM 985 O O . PRO A 1 120 ? -11.350 16.995 14.064 1.00 38.31 120 PRO A O 1
ATOM 988 N N . PHE A 1 121 ? -9.654 16.346 12.731 1.00 39.88 121 PHE A N 1
ATOM 989 C CA . PHE A 1 121 ? -8.644 16.239 13.771 1.00 39.88 121 PHE A CA 1
ATOM 990 C C . PHE A 1 121 ? -8.008 17.618 14.004 1.00 39.88 121 PHE A C 1
ATOM 992 O O . PHE A 1 121 ? -7.347 18.154 13.118 1.00 39.88 121 PHE A O 1
ATOM 999 N N . ASN A 1 122 ? -8.218 18.198 15.191 1.00 36.09 122 ASN A N 1
ATOM 1000 C CA . ASN A 1 122 ? -7.466 19.367 15.650 1.00 36.09 122 ASN A CA 1
ATOM 1001 C C . ASN A 1 122 ? -6.169 18.888 16.313 1.00 36.09 122 ASN A C 1
ATOM 1003 O O . ASN A 1 122 ? -6.200 18.263 17.371 1.00 36.09 122 ASN A O 1
ATOM 1007 N N . LEU A 1 123 ? -5.035 19.211 15.694 1.00 42.53 123 LEU A N 1
ATOM 1008 C CA . LEU A 1 123 ? -3.682 18.857 16.142 1.00 42.53 123 LEU A CA 1
ATOM 1009 C C . LEU A 1 123 ? -3.170 19.689 17.340 1.00 42.53 123 LEU A C 1
ATOM 1011 O O . LEU A 1 123 ? -2.009 19.562 17.714 1.00 42.53 123 LEU A O 1
ATOM 1015 N N . GLU A 1 124 ? -4.001 20.527 17.966 1.00 35.91 124 GLU A N 1
ATOM 1016 C CA . GLU A 1 124 ? -3.543 21.503 18.972 1.00 35.91 124 GLU A CA 1
ATOM 1017 C C . GLU A 1 124 ? -3.670 21.076 20.443 1.00 35.91 124 GLU A C 1
ATOM 1019 O O . GLU A 1 124 ? -3.382 21.873 21.331 1.00 35.91 124 GLU A O 1
ATOM 1024 N N . THR A 1 125 ? -4.035 19.833 20.759 1.00 38.50 125 THR A N 1
ATOM 1025 C CA . THR A 1 125 ? -3.995 19.369 22.159 1.00 38.50 125 THR A CA 1
ATOM 1026 C C . THR A 1 125 ? -3.281 18.033 22.281 1.00 38.50 125 THR A C 1
ATOM 1028 O O . THR A 1 125 ? -3.900 16.988 22.481 1.00 38.50 125 THR A O 1
ATOM 1031 N N . GLY A 1 126 ? -1.953 18.082 22.164 1.00 36.03 126 GLY A N 1
ATOM 1032 C CA . GLY A 1 126 ? -1.092 17.154 22.888 1.00 36.03 126 GLY A CA 1
ATOM 1033 C C . GLY A 1 126 ? -1.165 17.503 24.374 1.00 36.03 126 GLY A C 1
ATOM 1034 O O . GLY A 1 126 ? -1.001 18.669 24.735 1.00 36.03 126 GLY A O 1
ATOM 1035 N N . SER A 1 127 ? -1.492 16.517 25.206 1.00 31.12 127 SER A N 1
ATOM 1036 C CA . SER A 1 127 ? -1.368 16.631 26.669 1.00 31.12 127 SER A CA 1
ATOM 1037 C C . SER A 1 127 ? -0.063 15.984 27.095 1.00 31.12 127 SER A C 1
ATOM 1039 O O . SER A 1 127 ? 0.291 14.968 26.454 1.00 31.12 127 SER A O 1
#

Organism: NCBI:txid188932

Sequence (127 aa):
MANFLFKVPLDFSWPIGKIWEGHICPYTCEFDGERYSWESDEIKMLHYAWTPVNPSPGEGFQAWEINVFDDRGENYGGYPESPVFSTLTELCEWCELHGVTYMDSQLSKEKWMEILSGKPFNLETGS